Protein AF-A0A1H7J054-F1 (afdb_monomer_lite)

pLDDT: mean 93.01, std 4.42, range [63.25, 97.69]

Secondary structure (DSSP, 8-state):
-HHHHHHHHHHHHHHHHHHHHHHHHHHHHHHHHHHHHHHHHHHHHHHHHHHHTTTSGGGG-BSTTSPTT-BS----SSHHHHHHHHHHH-TTSTTPPTTGGGB--EEEEEGGGEEEEEEEE--TT-SS-EEEEEEEE---

Foldseek 3Di:
DVVVVVVVVVVVVVVVVVVVVVVVVVVVVVVVVLLQVLQVVLQVVVVVVCLVVVVCLVQLFWCQVDDFFDFDATDGPDVSNVVSLCLQPPPVRPSHAAQQRRTGWGWHQDPQRWIKTKGWHDDPVDPDIDIDIDIDGRHD

Structure (mmCIF, N/CA/C/O backbone):
data_AF-A0A1H7J054-F1
#
_entry.id   AF-A0A1H7J054-F1
#
loop_
_atom_site.group_PDB
_atom_site.id
_atom_site.type_symbol
_atom_site.label_atom_id
_atom_site.label_alt_id
_atom_site.label_comp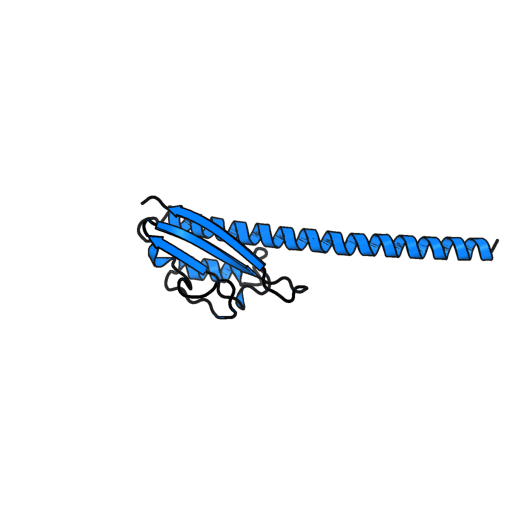_id
_atom_site.label_asym_id
_atom_site.label_entity_id
_atom_site.label_seq_id
_atom_site.pdbx_PDB_ins_code
_atom_site.Cartn_x
_atom_site.Cartn_y
_atom_site.Cartn_z
_atom_site.occupancy
_atom_site.B_iso_or_equiv
_atom_site.auth_seq_id
_atom_site.auth_comp_id
_atom_site.auth_asym_id
_atom_site.auth_atom_id
_atom_site.pdbx_PDB_model_num
ATOM 1 N N . MET A 1 1 ? -39.983 11.146 43.010 1.00 73.94 1 MET A N 1
ATOM 2 C CA . MET A 1 1 ? -39.170 12.145 42.285 1.00 73.94 1 MET A CA 1
ATOM 3 C C . MET A 1 1 ? -37.677 11.804 42.233 1.00 73.94 1 MET A C 1
ATOM 5 O O . MET A 1 1 ? -37.123 11.872 41.151 1.00 73.94 1 MET A O 1
ATOM 9 N N . LEU A 1 2 ? -37.005 11.362 43.311 1.00 87.75 2 LEU A N 1
ATOM 10 C CA . LEU A 1 2 ? -35.582 10.953 43.216 1.00 87.75 2 LEU A CA 1
ATOM 11 C C . LEU A 1 2 ? -35.346 9.677 42.385 1.00 87.75 2 LEU A C 1
ATOM 13 O O . LEU A 1 2 ? -34.439 9.645 41.562 1.00 87.75 2 LEU A O 1
ATOM 17 N N . ILE A 1 3 ? -36.177 8.642 42.557 1.00 91.44 3 ILE A N 1
ATOM 18 C CA . ILE A 1 3 ? -36.031 7.382 41.803 1.00 91.44 3 ILE A CA 1
ATOM 19 C C . ILE A 1 3 ? -36.239 7.577 40.292 1.00 91.44 3 ILE A C 1
ATOM 21 O O . ILE A 1 3 ? -35.569 6.957 39.480 1.00 91.44 3 ILE A O 1
ATOM 25 N N . GLU A 1 4 ? -37.121 8.500 39.921 1.00 94.31 4 GLU A N 1
ATOM 26 C CA . GLU A 1 4 ? -37.418 8.862 38.536 1.00 94.31 4 GLU A CA 1
ATOM 27 C C . GLU A 1 4 ? -36.229 9.567 37.875 1.00 94.31 4 GLU A C 1
ATOM 29 O O . GLU A 1 4 ? -35.828 9.197 36.774 1.00 94.31 4 GLU A O 1
ATOM 34 N N . ALA A 1 5 ? -35.588 10.498 38.593 1.00 95.00 5 ALA A N 1
ATOM 35 C CA . ALA A 1 5 ? -34.356 11.136 38.140 1.00 95.00 5 ALA A CA 1
ATOM 36 C C . ALA A 1 5 ? -33.210 10.122 37.965 1.00 95.00 5 ALA A C 1
ATOM 38 O O . ALA A 1 5 ? -32.485 10.180 36.975 1.00 95.00 5 ALA A O 1
ATOM 39 N N . LEU A 1 6 ? -33.066 9.156 38.879 1.00 91.75 6 LEU A N 1
ATOM 40 C CA . LEU A 1 6 ? -32.035 8.115 38.782 1.00 91.75 6 LEU A CA 1
ATOM 41 C C . LEU A 1 6 ? -32.254 7.191 37.575 1.00 91.75 6 LEU A C 1
ATOM 43 O O . LEU A 1 6 ? -31.299 6.877 36.865 1.00 91.75 6 LEU A O 1
ATOM 47 N N . VAL A 1 7 ? -33.504 6.799 37.307 1.00 94.88 7 VAL A N 1
ATOM 48 C CA . VAL A 1 7 ? -33.853 5.984 36.132 1.00 94.88 7 VAL A CA 1
ATOM 49 C C . VAL A 1 7 ? -33.620 6.765 34.836 1.00 94.88 7 VAL A C 1
ATOM 51 O O . VAL A 1 7 ? -33.035 6.221 33.900 1.00 94.88 7 VAL A O 1
ATOM 54 N N . ALA A 1 8 ? -33.995 8.047 34.785 1.00 95.69 8 ALA A N 1
ATOM 55 C CA . ALA A 1 8 ? -33.751 8.898 33.622 1.00 95.69 8 ALA A CA 1
ATOM 56 C C . ALA A 1 8 ? -32.250 9.049 33.315 1.00 95.69 8 ALA A C 1
ATOM 58 O O . ALA A 1 8 ? -31.842 8.898 32.162 1.00 95.69 8 ALA A O 1
ATOM 59 N N . ILE A 1 9 ? -31.418 9.279 34.340 1.00 94.62 9 ILE A N 1
ATOM 60 C CA . ILE A 1 9 ? -29.957 9.368 34.184 1.00 94.62 9 ILE A CA 1
ATOM 61 C C . ILE A 1 9 ? -29.385 8.031 33.700 1.00 94.62 9 ILE A C 1
ATOM 63 O O . ILE A 1 9 ? -28.578 8.028 32.773 1.00 94.62 9 ILE A O 1
ATOM 67 N N . ALA A 1 10 ? -29.828 6.899 34.257 1.00 94.25 10 ALA A N 1
ATOM 68 C CA . ALA A 1 10 ? -29.353 5.579 33.842 1.00 94.25 10 ALA A CA 1
ATOM 69 C C . ALA A 1 10 ? -29.654 5.290 32.361 1.00 94.25 10 ALA A C 1
ATOM 71 O O . ALA A 1 10 ? -28.763 4.883 31.614 1.00 94.25 10 ALA A O 1
ATOM 72 N N . ILE A 1 11 ? -30.887 5.551 31.911 1.00 95.50 11 ILE A N 1
ATOM 73 C CA . ILE A 1 11 ? -31.283 5.374 30.505 1.00 95.50 11 ILE A CA 1
ATOM 74 C C . ILE A 1 11 ? -30.453 6.287 29.595 1.00 95.50 11 ILE A C 1
ATOM 76 O O . ILE A 1 11 ? -29.948 5.842 28.563 1.00 95.50 11 ILE A O 1
ATOM 80 N N . PHE A 1 12 ? -30.261 7.547 29.993 1.00 95.75 12 PHE A N 1
ATOM 81 C CA . PHE A 1 12 ? -29.447 8.494 29.238 1.00 95.75 12 PHE A CA 1
ATOM 82 C C . PHE A 1 12 ? -27.984 8.039 29.123 1.00 95.75 12 PHE A C 1
ATOM 84 O O . PHE A 1 12 ? -27.405 8.098 28.038 1.00 95.75 12 PHE A O 1
ATOM 91 N N . SER A 1 13 ? -27.394 7.510 30.199 1.00 96.00 13 SER A N 1
ATOM 92 C CA . SER A 1 13 ? -26.036 6.958 30.168 1.00 96.00 13 SER A CA 1
ATOM 93 C C . SER A 1 13 ? -25.901 5.799 29.175 1.00 96.00 13 SER A C 1
ATOM 95 O O . SER A 1 13 ? -24.942 5.775 28.404 1.00 96.00 13 SER A O 1
ATOM 97 N N . PHE A 1 14 ? -26.870 4.877 29.120 1.00 94.19 14 PHE A N 1
ATOM 98 C CA . PHE A 1 14 ? -26.861 3.795 28.126 1.00 94.19 14 PHE A CA 1
ATOM 99 C C . PHE A 1 14 ? -26.995 4.314 26.689 1.00 94.19 14 PHE A C 1
ATOM 101 O O . PHE A 1 14 ? -26.294 3.830 25.799 1.00 94.19 14 PHE A O 1
ATOM 108 N N . ALA A 1 15 ? -27.838 5.324 26.461 1.00 94.69 15 ALA A N 1
ATOM 109 C CA . ALA A 1 15 ? -27.993 5.939 25.144 1.00 94.69 15 ALA A CA 1
ATOM 110 C C . ALA A 1 15 ? -26.681 6.575 24.646 1.00 94.69 15 ALA A C 1
ATOM 112 O O . ALA A 1 15 ? -26.272 6.347 23.506 1.00 94.69 15 ALA A O 1
ATOM 113 N N . VAL A 1 16 ? -25.978 7.316 25.511 1.00 95.06 16 VAL A N 1
ATOM 114 C CA . VAL A 1 16 ? -24.685 7.938 25.175 1.00 95.06 16 VAL A CA 1
ATOM 115 C C . VAL A 1 16 ? -23.623 6.882 24.862 1.00 95.06 16 VAL A C 1
ATOM 117 O O . VAL A 1 16 ? -22.913 7.015 23.864 1.00 95.06 16 VAL A O 1
ATOM 120 N N . LEU A 1 17 ? -23.541 5.808 25.654 1.00 93.12 17 LEU A N 1
ATOM 121 C CA . LEU A 1 17 ? -22.611 4.703 25.395 1.00 93.12 17 LEU A CA 1
ATOM 122 C C . LEU A 1 17 ? -22.882 4.034 24.040 1.00 93.12 17 LEU A C 1
ATOM 124 O O . LEU A 1 17 ? -21.940 3.763 23.293 1.00 93.12 17 LEU A O 1
ATOM 128 N N . GLY A 1 18 ? -24.156 3.834 23.687 1.00 92.44 18 GLY A N 1
ATOM 129 C CA . GLY A 1 18 ? -2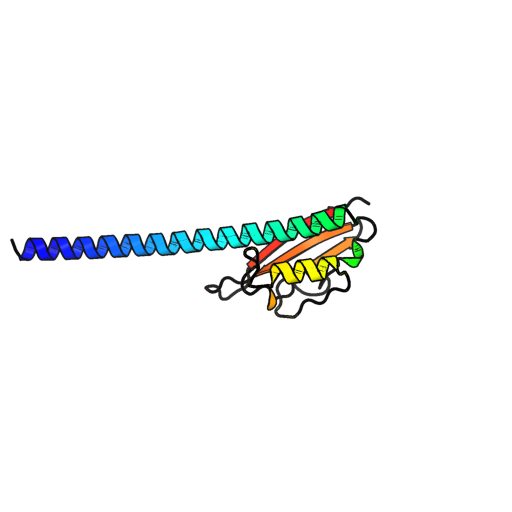4.546 3.308 22.378 1.00 92.44 18 GLY A CA 1
ATOM 130 C C . GLY A 1 18 ? -24.052 4.186 21.224 1.00 92.44 18 GLY A C 1
ATOM 131 O O . GLY A 1 18 ? -23.431 3.691 20.283 1.00 92.44 18 GLY A O 1
ATOM 132 N N . ILE A 1 19 ? -24.247 5.504 21.322 1.00 94.06 19 ILE A N 1
ATOM 133 C CA . ILE A 1 19 ? -23.817 6.462 20.291 1.00 94.06 19 ILE A CA 1
ATOM 134 C C . ILE A 1 19 ? -22.285 6.541 20.198 1.00 94.06 19 ILE A C 1
ATOM 136 O O . ILE A 1 19 ? -21.740 6.641 19.099 1.00 94.06 19 ILE A O 1
ATOM 140 N N . MET A 1 20 ? -21.561 6.465 21.319 1.00 92.88 20 MET A N 1
ATOM 141 C CA . MET A 1 20 ? -20.093 6.397 21.307 1.00 92.88 20 MET A CA 1
ATOM 142 C C . MET A 1 20 ? -19.580 5.132 20.608 1.00 92.88 20 MET A C 1
ATOM 144 O O . MET A 1 20 ? -18.616 5.208 19.845 1.00 92.88 20 MET A O 1
ATOM 148 N N . GLY A 1 21 ? -20.252 3.994 20.805 1.00 89.25 21 GLY A N 1
ATOM 149 C CA . GLY A 1 21 ? -19.951 2.753 20.093 1.00 89.25 21 GLY A CA 1
ATOM 150 C C . GLY A 1 21 ? -20.054 2.913 18.574 1.00 89.25 21 GLY A C 1
ATOM 151 O O . GLY A 1 21 ? -19.109 2.580 17.857 1.00 89.25 21 GLY A O 1
ATOM 152 N N . LEU A 1 22 ? -21.154 3.500 18.085 1.00 91.75 22 LEU A N 1
ATOM 153 C CA . LEU A 1 22 ? -21.328 3.772 16.654 1.00 91.75 22 LEU A CA 1
ATOM 154 C C . LEU A 1 22 ? -20.279 4.759 16.126 1.00 91.75 22 LEU A C 1
ATOM 156 O O . LEU A 1 22 ? -19.662 4.500 15.093 1.00 91.75 22 LEU A O 1
ATOM 160 N N . GLN A 1 23 ? -20.026 5.859 16.840 1.00 91.94 23 GLN A N 1
ATOM 161 C CA . GLN A 1 23 ? -19.020 6.847 16.434 1.00 91.94 23 GLN A CA 1
ATOM 162 C C . GLN A 1 23 ? -17.629 6.218 16.295 1.00 91.94 23 GLN A C 1
ATOM 164 O O . GLN A 1 23 ? -16.941 6.463 15.304 1.00 91.94 23 GLN A O 1
ATOM 169 N N . ALA A 1 24 ? -17.236 5.349 17.231 1.00 88.62 24 ALA A N 1
ATOM 170 C CA . ALA A 1 24 ? -15.970 4.629 17.151 1.00 88.62 24 ALA A CA 1
ATOM 171 C C . ALA A 1 24 ? -15.891 3.734 15.902 1.00 88.62 24 ALA A C 1
ATOM 173 O O . ALA A 1 24 ? -14.853 3.698 15.240 1.00 88.62 24 ALA A O 1
ATOM 174 N N . THR A 1 25 ? -16.976 3.035 15.544 1.00 89.50 25 THR A N 1
ATOM 175 C CA . THR A 1 25 ? -17.006 2.214 14.321 1.00 89.50 25 THR A CA 1
ATOM 176 C C . THR A 1 25 ? -16.937 3.054 13.050 1.00 89.50 25 THR A C 1
ATOM 178 O O . THR A 1 25 ? -16.153 2.731 12.159 1.00 89.50 25 THR A O 1
ATOM 181 N N . SER A 1 26 ? -17.662 4.175 12.991 1.00 91.88 26 SER A N 1
ATOM 182 C CA . SER A 1 26 ? -17.643 5.077 11.838 1.00 91.88 26 SER A CA 1
ATOM 183 C C . SER A 1 26 ? -16.244 5.641 11.600 1.00 91.88 26 SER A C 1
ATOM 185 O O . SER A 1 26 ? -15.750 5.612 10.475 1.00 91.88 26 SER A O 1
ATOM 187 N N . ILE A 1 27 ? -15.545 6.060 12.659 1.00 91.62 27 ILE A N 1
ATOM 188 C CA . ILE A 1 27 ? -14.163 6.550 12.548 1.00 91.62 27 ILE A CA 1
ATOM 189 C C . ILE A 1 27 ? -13.243 5.478 11.951 1.00 91.62 27 ILE A C 1
ATOM 191 O O . ILE A 1 27 ? -12.447 5.792 11.069 1.00 91.62 27 ILE A O 1
ATOM 195 N N . ARG A 1 28 ? -13.357 4.213 12.378 1.00 89.44 28 ARG A N 1
ATOM 196 C CA . ARG A 1 28 ? -12.550 3.118 11.806 1.00 89.44 28 ARG A CA 1
ATOM 197 C C . ARG A 1 28 ? -12.802 2.956 10.309 1.00 89.44 28 ARG A C 1
ATOM 199 O O . ARG A 1 28 ? -11.844 2.955 9.545 1.00 89.44 28 ARG A O 1
ATOM 206 N N . THR A 1 29 ? -14.068 2.930 9.889 1.00 90.44 29 THR A N 1
ATOM 207 C CA . THR A 1 29 ? -14.414 2.786 8.463 1.00 90.44 29 THR A CA 1
ATOM 208 C C . THR A 1 29 ? -13.868 3.924 7.601 1.00 90.44 29 THR A C 1
ATOM 210 O O . THR A 1 29 ? -13.391 3.682 6.495 1.00 90.44 29 THR A O 1
ATOM 213 N N . VAL A 1 30 ? -13.866 5.157 8.120 1.00 93.75 30 VAL A N 1
ATOM 214 C CA . VAL A 1 30 ? -13.292 6.317 7.423 1.00 93.75 30 VAL A CA 1
ATOM 215 C C . VAL A 1 30 ? -11.776 6.180 7.285 1.00 93.75 30 VAL A C 1
ATOM 217 O O . VAL A 1 30 ? -11.238 6.467 6.220 1.00 93.75 30 VAL A O 1
ATOM 220 N N . ARG A 1 31 ? -11.078 5.706 8.326 1.00 92.25 31 ARG A N 1
ATOM 221 C CA . ARG A 1 31 ? -9.623 5.489 8.265 1.00 92.25 31 ARG A CA 1
ATOM 222 C C . ARG A 1 31 ? -9.246 4.389 7.276 1.00 92.25 31 ARG A C 1
ATOM 224 O O . ARG A 1 31 ? -8.307 4.569 6.511 1.00 92.25 31 ARG A O 1
ATOM 231 N N . ASP A 1 32 ? -9.992 3.289 7.244 1.00 91.88 32 ASP A N 1
ATOM 232 C CA . ASP A 1 32 ? -9.732 2.213 6.282 1.00 91.88 32 ASP A CA 1
ATOM 233 C C . ASP A 1 32 ? -9.984 2.663 4.836 1.00 91.88 32 ASP A C 1
ATOM 235 O O . ASP A 1 32 ? -9.230 2.297 3.930 1.00 91.88 32 ASP A O 1
ATOM 239 N N . ALA A 1 33 ? -11.003 3.498 4.609 1.00 93.81 33 ALA A N 1
ATOM 240 C CA . ALA A 1 33 ? -11.232 4.126 3.311 1.00 93.81 33 ALA A CA 1
ATOM 241 C C . ALA A 1 33 ? -10.083 5.076 2.925 1.00 93.81 33 ALA A C 1
ATOM 243 O O . ALA A 1 33 ? -9.597 5.002 1.797 1.00 93.81 33 ALA A O 1
ATOM 244 N N . ASP A 1 34 ? -9.603 5.907 3.856 1.00 94.94 34 ASP A N 1
ATOM 245 C CA . ASP A 1 34 ? -8.446 6.791 3.647 1.00 94.94 34 ASP A CA 1
ATOM 246 C C . ASP A 1 34 ? -7.190 6.002 3.240 1.00 94.94 34 ASP A C 1
ATOM 248 O O . ASP A 1 34 ? -6.533 6.347 2.257 1.00 94.94 34 ASP A O 1
ATOM 252 N N . TYR A 1 35 ? -6.891 4.884 3.913 1.00 95.94 35 TYR A N 1
ATOM 253 C CA . TYR A 1 35 ? -5.758 4.030 3.540 1.00 95.94 35 TYR A CA 1
ATOM 254 C C . TYR A 1 35 ? -5.900 3.436 2.134 1.00 95.94 35 TYR A C 1
ATOM 256 O O . TYR A 1 35 ? -4.931 3.425 1.375 1.00 95.94 35 TYR A O 1
ATOM 264 N N . ARG A 1 36 ? -7.103 3.003 1.736 1.00 95.31 36 ARG A N 1
ATOM 265 C CA . ARG A 1 36 ? -7.355 2.512 0.368 1.00 95.31 36 ARG A CA 1
ATOM 266 C C . ARG A 1 36 ? -7.170 3.609 -0.679 1.00 95.31 36 ARG A C 1
ATOM 268 O O . ARG A 1 36 ? -6.582 3.352 -1.728 1.00 95.31 36 ARG A O 1
ATOM 275 N N . VAL A 1 37 ? -7.621 4.830 -0.390 1.00 96.56 37 VAL A N 1
ATOM 276 C CA . VAL A 1 37 ? -7.418 5.991 -1.271 1.00 96.56 37 VAL A CA 1
ATOM 277 C C . VAL A 1 37 ? -5.928 6.292 -1.419 1.00 96.56 37 VAL A C 1
ATOM 279 O O . VAL A 1 37 ? -5.443 6.397 -2.545 1.00 96.56 37 VAL A O 1
ATOM 282 N N . LYS A 1 38 ? -5.174 6.340 -0.317 1.00 96.31 38 LYS A N 1
ATOM 283 C CA . LYS A 1 38 ? -3.716 6.542 -0.340 1.00 96.31 38 LYS A CA 1
ATOM 284 C C . LYS A 1 38 ? -2.994 5.455 -1.133 1.00 96.31 38 LYS A C 1
ATOM 286 O O . LYS A 1 38 ? -2.184 5.776 -1.997 1.00 96.31 38 LYS A O 1
ATOM 291 N N . ALA A 1 39 ? -3.332 4.185 -0.915 1.00 97.38 39 ALA A N 1
ATOM 292 C CA . ALA A 1 39 ? -2.765 3.073 -1.676 1.00 97.38 39 ALA A CA 1
ATOM 293 C C . ALA A 1 39 ? -3.040 3.202 -3.182 1.00 97.38 39 ALA A C 1
ATOM 295 O O . ALA A 1 39 ? -2.129 3.021 -3.991 1.00 97.38 39 ALA A O 1
ATOM 296 N N . SER A 1 40 ? -4.262 3.598 -3.559 1.00 97.25 40 SER A N 1
ATOM 297 C CA . SER A 1 40 ? -4.5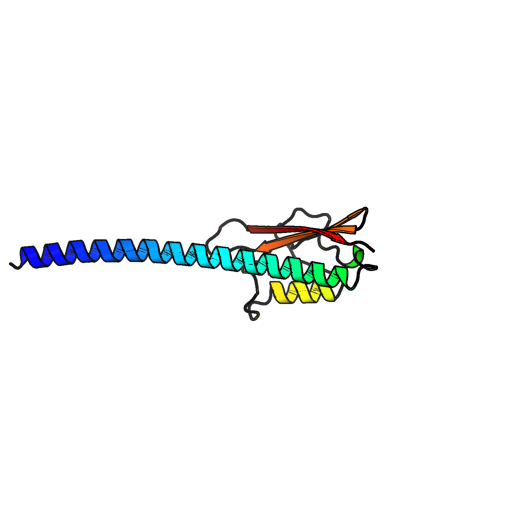92 3.861 -4.961 1.00 97.25 40 SER A CA 1
ATOM 298 C C . SER A 1 40 ? -3.786 5.021 -5.544 1.00 97.25 40 SER A C 1
ATOM 300 O O . SER A 1 40 ? -3.257 4.901 -6.647 1.00 97.25 40 SER A O 1
ATOM 302 N N . LEU A 1 41 ? -3.605 6.106 -4.785 1.00 96.88 41 LEU A N 1
ATOM 303 C CA . LEU A 1 41 ? -2.822 7.261 -5.207 1.00 96.88 41 LEU A CA 1
ATOM 304 C C . LEU A 1 41 ? -1.364 6.874 -5.474 1.00 96.88 41 LEU A C 1
ATOM 306 O O . LEU A 1 41 ? -0.838 7.208 -6.531 1.00 96.88 41 LEU A O 1
ATOM 310 N N . PHE A 1 42 ? -0.732 6.121 -4.569 1.00 97.50 42 PHE A N 1
ATOM 311 C CA . PHE A 1 42 ? 0.637 5.635 -4.762 1.00 97.50 42 PHE A CA 1
ATOM 312 C C . PHE A 1 42 ? 0.762 4.704 -5.970 1.00 97.50 42 PHE A C 1
ATOM 314 O O . PHE A 1 42 ? 1.735 4.814 -6.717 1.00 97.50 42 PHE A O 1
ATOM 321 N N . ALA A 1 43 ? -0.207 3.812 -6.191 1.00 97.69 43 ALA A N 1
ATOM 322 C CA . ALA A 1 43 ? -0.210 2.932 -7.357 1.00 97.69 43 ALA A CA 1
ATOM 323 C C . ALA A 1 43 ? -0.349 3.726 -8.669 1.00 97.69 43 ALA A C 1
ATOM 325 O O . ALA A 1 43 ? 0.399 3.499 -9.620 1.00 97.69 43 ALA A O 1
ATOM 326 N N . HIS A 1 44 ? -1.253 4.707 -8.716 1.00 97.50 44 HIS A N 1
ATOM 327 C CA . HIS A 1 44 ? -1.412 5.583 -9.876 1.00 97.50 44 HIS A CA 1
ATOM 328 C C . HIS A 1 44 ? -0.201 6.494 -10.099 1.00 97.50 44 HIS A C 1
ATOM 330 O O . HIS A 1 44 ? 0.179 6.722 -11.246 1.00 97.50 44 HIS A O 1
ATOM 336 N N . GLN A 1 45 ? 0.433 6.979 -9.031 1.00 96.81 45 GLN A N 1
ATOM 337 C CA . GLN A 1 45 ? 1.634 7.805 -9.111 1.00 96.81 45 GLN A CA 1
ATOM 338 C C . GLN A 1 45 ? 2.776 7.057 -9.803 1.00 96.81 45 GLN A C 1
ATOM 340 O O . GLN A 1 45 ? 3.353 7.588 -10.751 1.00 96.81 45 GLN A O 1
ATOM 345 N N . ILE A 1 46 ? 3.093 5.830 -9.367 1.00 97.00 46 ILE A N 1
ATOM 346 C CA . ILE A 1 46 ? 4.198 5.067 -9.963 1.00 97.00 46 ILE A CA 1
ATOM 347 C C . ILE A 1 46 ? 3.881 4.642 -11.399 1.00 97.00 46 ILE A C 1
ATOM 349 O O . ILE A 1 46 ? 4.740 4.756 -12.269 1.00 97.00 46 ILE A O 1
ATOM 353 N N . VAL A 1 47 ? 2.630 4.266 -11.686 1.00 96.81 47 VAL A N 1
ATOM 354 C CA . VAL A 1 47 ? 2.174 4.015 -13.061 1.00 96.81 47 VAL A CA 1
ATOM 355 C C . VAL A 1 47 ? 2.341 5.262 -13.930 1.00 96.81 47 VAL A C 1
ATOM 357 O O . VAL A 1 47 ? 2.833 5.166 -15.050 1.00 96.81 47 VAL A O 1
ATOM 360 N N . GLY A 1 48 ? 1.982 6.443 -13.423 1.00 96.38 48 GLY A N 1
ATOM 361 C CA . GLY A 1 48 ? 2.176 7.712 -14.125 1.00 96.38 48 GLY A CA 1
ATOM 362 C C . GLY A 1 48 ? 3.644 7.987 -14.459 1.00 96.38 48 GLY A C 1
ATOM 363 O O . GLY A 1 48 ? 3.939 8.430 -15.566 1.00 96.38 48 GLY A O 1
ATOM 364 N N . GLN A 1 49 ? 4.571 7.663 -13.552 1.00 95.94 49 GLN A N 1
ATOM 365 C CA . GLN A 1 49 ? 6.010 7.757 -13.832 1.00 95.94 49 GLN A CA 1
ATOM 366 C C . GLN A 1 49 ? 6.442 6.786 -14.938 1.00 95.94 49 GLN A C 1
ATOM 368 O O . GLN A 1 49 ? 7.164 7.179 -15.850 1.00 95.94 49 GLN A O 1
ATOM 373 N N . MET A 1 50 ? 5.937 5.551 -14.922 1.00 95.69 50 MET A N 1
ATOM 374 C CA . MET A 1 50 ? 6.239 4.573 -15.969 1.00 95.69 50 MET A CA 1
ATOM 375 C C . MET A 1 50 ? 5.706 4.992 -17.350 1.00 95.69 50 MET A C 1
ATOM 377 O O . MET A 1 50 ? 6.335 4.684 -18.356 1.00 95.69 50 MET A O 1
ATOM 381 N N . TRP A 1 51 ? 4.578 5.710 -17.431 1.00 94.88 51 TRP A N 1
ATOM 382 C CA . TRP A 1 51 ? 4.079 6.262 -18.703 1.00 94.88 51 TRP A CA 1
ATOM 383 C C . TRP A 1 51 ? 5.014 7.319 -19.298 1.00 94.88 51 TRP A C 1
ATOM 385 O O . TRP A 1 51 ? 5.176 7.390 -20.519 1.00 94.88 51 TRP A O 1
ATOM 395 N N . VAL A 1 52 ? 5.630 8.140 -18.445 1.00 95.12 52 VAL A N 1
ATOM 396 C CA . VAL A 1 52 ? 6.643 9.117 -18.866 1.00 95.12 52 VAL A CA 1
ATOM 397 C C . VAL A 1 52 ? 7.918 8.396 -19.311 1.00 95.12 52 VAL A C 1
ATOM 399 O O . VAL A 1 52 ? 8.508 8.756 -20.328 1.00 95.12 52 VAL A O 1
ATOM 402 N N . ASP A 1 53 ? 8.291 7.329 -18.606 1.00 94.19 53 ASP A N 1
ATOM 403 C CA . ASP A 1 53 ? 9.502 6.535 -18.824 1.00 94.19 53 ASP A CA 1
ATOM 404 C C . ASP A 1 53 ? 9.230 5.195 -19.543 1.00 94.19 53 ASP A C 1
ATOM 406 O O . ASP A 1 53 ? 9.752 4.133 -19.191 1.00 94.19 53 ASP A O 1
ATOM 410 N N . ARG A 1 54 ? 8.369 5.233 -20.571 1.00 92.31 54 ARG A N 1
ATOM 411 C CA . ARG A 1 54 ? 7.776 4.029 -21.190 1.00 92.31 54 ARG A CA 1
ATOM 412 C C . ARG A 1 54 ? 8.779 3.037 -21.793 1.00 92.31 54 ARG A C 1
ATOM 414 O O . ARG A 1 54 ? 8.463 1.861 -21.947 1.00 92.31 54 ARG A O 1
ATOM 421 N N . PHE A 1 55 ? 9.984 3.492 -22.135 1.00 91.69 55 PHE A N 1
ATOM 422 C CA . PHE A 1 55 ? 11.038 2.639 -22.694 1.00 91.69 55 PHE A CA 1
ATOM 423 C C . PHE A 1 55 ? 11.813 1.864 -21.621 1.00 91.69 55 PHE A C 1
ATOM 425 O O . PHE A 1 55 ? 12.433 0.852 -21.937 1.00 91.69 55 PHE A O 1
ATOM 432 N N . ASN A 1 56 ? 11.745 2.292 -20.356 1.00 92.94 56 ASN A N 1
ATOM 433 C CA . ASN A 1 56 ? 12.460 1.676 -19.238 1.00 92.94 56 ASN A CA 1
ATOM 434 C C . ASN A 1 56 ? 11.521 0.975 -18.242 1.00 92.94 56 ASN A C 1
ATOM 436 O O . ASN A 1 56 ? 11.951 0.631 -17.141 1.00 92.94 56 ASN A O 1
ATOM 440 N N . VAL A 1 57 ? 10.264 0.700 -18.618 1.00 93.50 57 VAL A N 1
ATOM 441 C CA . VAL A 1 57 ? 9.263 0.002 -17.780 1.00 93.50 57 VAL A CA 1
ATOM 442 C C . VAL A 1 57 ? 9.806 -1.268 -17.102 1.00 93.50 57 VAL A C 1
ATOM 444 O O . VAL A 1 57 ? 9.551 -1.432 -15.908 1.00 93.50 57 VAL A O 1
ATOM 447 N N . PRO A 1 58 ? 10.616 -2.133 -17.754 1.00 93.06 58 PRO A N 1
ATOM 448 C CA . PRO A 1 58 ? 11.177 -3.314 -17.090 1.00 93.06 58 PRO A CA 1
ATOM 449 C C . PRO A 1 58 ? 12.034 -3.000 -15.853 1.00 93.06 58 PRO A C 1
ATOM 451 O O . PRO A 1 58 ? 12.116 -3.819 -14.942 1.00 93.06 58 PRO A O 1
ATOM 454 N N . THR A 1 59 ? 12.642 -1.810 -15.779 1.00 94.38 59 THR A N 1
ATOM 455 C CA . THR A 1 59 ? 13.467 -1.389 -14.630 1.00 94.38 59 THR A CA 1
ATOM 456 C C . THR A 1 59 ? 12.644 -1.083 -13.376 1.00 94.38 59 THR A C 1
ATOM 458 O O . THR A 1 59 ? 13.204 -1.006 -12.284 1.00 94.38 59 THR A O 1
ATOM 461 N N . TYR A 1 60 ? 11.323 -0.924 -13.513 1.00 95.38 60 TYR A N 1
ATOM 462 C CA . TYR A 1 60 ? 10.415 -0.670 -12.395 1.00 95.38 60 TYR A CA 1
ATOM 463 C C . TYR A 1 60 ? 9.982 -1.951 -11.675 1.00 95.38 60 TYR A C 1
ATOM 465 O O . TYR A 1 60 ? 9.316 -1.861 -10.645 1.00 95.38 60 TYR A O 1
ATOM 473 N N . ALA A 1 61 ? 10.330 -3.133 -12.198 1.00 94.94 61 ALA A N 1
ATOM 474 C CA . ALA A 1 61 ? 9.975 -4.398 -11.574 1.00 94.94 61 ALA A CA 1
ATOM 475 C C . ALA A 1 61 ? 10.489 -4.461 -10.125 1.00 94.94 61 ALA A C 1
ATOM 477 O O . ALA A 1 61 ? 11.658 -4.198 -9.841 1.00 94.94 61 ALA A O 1
ATOM 478 N N . LEU A 1 62 ? 9.600 -4.833 -9.209 1.00 95.44 62 LEU A N 1
ATOM 479 C CA . LEU A 1 62 ? 9.866 -4.903 -7.777 1.00 95.44 62 LEU A CA 1
ATOM 480 C C . LEU A 1 62 ? 9.235 -6.176 -7.230 1.00 95.44 62 LEU A C 1
ATOM 482 O O . LEU A 1 62 ? 8.033 -6.380 -7.389 1.00 95.44 62 LEU A O 1
ATOM 486 N N . ASN A 1 63 ? 10.037 -7.032 -6.592 1.00 94.25 63 ASN A N 1
ATOM 487 C CA . ASN A 1 63 ? 9.579 -8.288 -5.983 1.00 94.25 63 ASN A CA 1
ATOM 488 C C . ASN A 1 63 ? 8.694 -9.149 -6.917 1.00 94.25 63 ASN A C 1
ATOM 490 O O . ASN A 1 63 ? 7.802 -9.864 -6.465 1.00 94.25 63 ASN A O 1
ATOM 494 N N . ALA A 1 64 ? 8.926 -9.089 -8.233 1.00 85.44 64 ALA A N 1
ATOM 495 C CA . ALA A 1 64 ? 8.071 -9.709 -9.249 1.00 85.44 64 ALA A CA 1
ATOM 496 C C . ALA A 1 64 ? 7.949 -11.243 -9.117 1.00 85.44 64 ALA A C 1
ATOM 498 O O . ALA A 1 64 ? 6.954 -11.809 -9.554 1.00 85.44 64 ALA A O 1
ATOM 499 N N . GLY A 1 65 ? 8.932 -11.909 -8.498 1.00 81.00 65 GLY A N 1
ATOM 500 C CA . GLY A 1 65 ? 8.922 -13.357 -8.247 1.00 81.00 65 GLY A CA 1
ATOM 501 C C . GLY A 1 65 ? 8.332 -13.786 -6.898 1.00 81.00 65 GLY A C 1
ATOM 502 O O . GLY A 1 65 ? 8.230 -14.984 -6.645 1.00 81.00 65 GLY A O 1
ATOM 503 N N . ASN A 1 66 ? 7.959 -12.841 -6.032 1.00 84.69 66 ASN A N 1
ATOM 504 C CA . ASN A 1 66 ? 7.461 -13.141 -4.691 1.00 84.69 66 ASN A CA 1
ATOM 505 C C . ASN A 1 66 ? 5.928 -13.127 -4.668 1.00 84.69 66 ASN A C 1
ATOM 507 O O . ASN A 1 66 ? 5.278 -12.518 -5.520 1.00 84.69 66 ASN A O 1
ATOM 511 N N . ALA A 1 67 ? 5.334 -13.778 -3.668 1.00 86.12 67 ALA A N 1
ATOM 512 C CA . ALA A 1 67 ? 3.917 -13.581 -3.388 1.00 86.12 67 ALA A CA 1
ATOM 513 C C . ALA A 1 67 ? 3.678 -12.142 -2.895 1.00 86.12 67 ALA A C 1
ATOM 515 O O . ALA A 1 67 ? 4.503 -11.578 -2.179 1.00 86.12 67 ALA A O 1
ATOM 516 N N . ALA A 1 68 ? 2.552 -11.542 -3.280 1.00 86.56 68 ALA A N 1
ATOM 517 C CA . ALA A 1 68 ? 2.209 -10.192 -2.848 1.00 86.56 68 ALA A CA 1
ATOM 518 C C . ALA A 1 68 ? 2.018 -10.122 -1.323 1.00 86.56 68 ALA A C 1
ATOM 520 O O . ALA A 1 68 ? 1.460 -11.038 -0.716 1.00 86.56 68 ALA A O 1
ATOM 521 N N . CYS A 1 69 ? 2.421 -9.002 -0.720 1.00 91.19 69 CYS A N 1
ATOM 522 C CA . CYS A 1 69 ? 2.210 -8.697 0.698 1.00 91.19 69 CYS A CA 1
ATOM 523 C C . CYS A 1 69 ? 2.797 -9.723 1.680 1.00 91.19 69 CYS A C 1
ATOM 525 O O . CYS A 1 69 ? 2.319 -9.861 2.808 1.00 91.19 69 CYS A O 1
ATOM 527 N N . THR A 1 70 ? 3.851 -10.430 1.277 1.00 92.94 70 THR A N 1
ATOM 528 C CA . THR A 1 70 ? 4.689 -11.211 2.188 1.00 92.94 70 THR A CA 1
ATOM 529 C C . THR A 1 70 ? 5.505 -10.286 3.079 1.00 92.94 70 THR A C 1
ATOM 531 O O . THR A 1 70 ? 5.881 -9.187 2.673 1.00 92.94 70 THR A O 1
ATOM 534 N N . ALA A 1 71 ? 5.793 -10.719 4.305 1.00 92.00 71 ALA A N 1
ATOM 535 C CA . ALA A 1 71 ? 6.709 -9.982 5.167 1.00 92.00 71 ALA A CA 1
ATOM 536 C C . ALA A 1 71 ? 8.111 -9.969 4.540 1.00 92.00 71 ALA A C 1
ATOM 538 O O . ALA A 1 71 ? 8.605 -11.012 4.105 1.00 92.00 71 ALA A O 1
ATOM 539 N N . GLY A 1 72 ? 8.751 -8.804 4.486 1.00 89.12 72 GLY A N 1
ATOM 540 C CA . GLY A 1 72 ? 10.089 -8.683 3.921 1.00 89.12 72 GLY A CA 1
ATOM 541 C C . GLY A 1 72 ? 10.439 -7.278 3.454 1.00 89.12 72 GLY A C 1
ATOM 542 O O . GLY A 1 72 ? 9.597 -6.389 3.378 1.00 89.12 72 GLY A O 1
ATOM 543 N N . ALA A 1 73 ? 11.715 -7.101 3.121 1.00 88.38 73 ALA A N 1
ATOM 544 C CA . ALA A 1 73 ? 12.241 -5.831 2.652 1.00 88.38 73 ALA A CA 1
ATOM 545 C C . ALA A 1 73 ? 11.951 -5.600 1.162 1.00 88.38 73 ALA A C 1
ATOM 547 O O . ALA A 1 73 ? 11.802 -6.540 0.373 1.00 88.38 73 ALA A O 1
ATOM 548 N N . ASN A 1 74 ? 11.939 -4.323 0.785 1.00 92.12 74 ASN A N 1
ATOM 549 C CA . ASN A 1 74 ? 11.853 -3.865 -0.593 1.00 92.12 74 ASN A CA 1
ATOM 550 C C . ASN A 1 74 ? 13.219 -3.327 -1.025 1.00 92.12 74 ASN A C 1
ATOM 552 O O . ASN A 1 74 ? 13.751 -2.419 -0.391 1.00 92.12 74 ASN A O 1
ATOM 556 N N . ALA A 1 75 ? 13.774 -3.870 -2.106 1.00 90.12 75 ALA A N 1
ATOM 557 C CA . ALA A 1 75 ? 14.999 -3.375 -2.719 1.00 90.12 75 ALA A CA 1
ATOM 558 C C . ALA A 1 75 ? 14.747 -3.153 -4.211 1.00 90.12 75 ALA A C 1
ATOM 560 O O . ALA A 1 75 ? 14.375 -4.082 -4.926 1.00 90.12 75 ALA A O 1
ATOM 561 N N . ALA A 1 76 ? 14.940 -1.918 -4.671 1.00 92.12 76 ALA A N 1
ATOM 562 C CA . ALA A 1 76 ? 14.783 -1.540 -6.068 1.00 92.12 76 ALA A CA 1
ATOM 563 C C . ALA A 1 76 ? 16.082 -0.922 -6.589 1.00 92.12 76 ALA A C 1
ATOM 565 O O . ALA A 1 76 ? 16.723 -0.143 -5.887 1.00 92.12 76 ALA A O 1
ATOM 566 N N . ALA A 1 77 ? 16.451 -1.250 -7.827 1.00 89.81 77 ALA A N 1
ATOM 567 C CA . ALA A 1 77 ? 17.583 -0.616 -8.504 1.00 89.81 77 ALA A CA 1
ATOM 568 C C . ALA A 1 77 ? 17.205 0.749 -9.105 1.00 89.81 77 ALA A C 1
ATOM 570 O O . ALA A 1 77 ? 18.050 1.633 -9.221 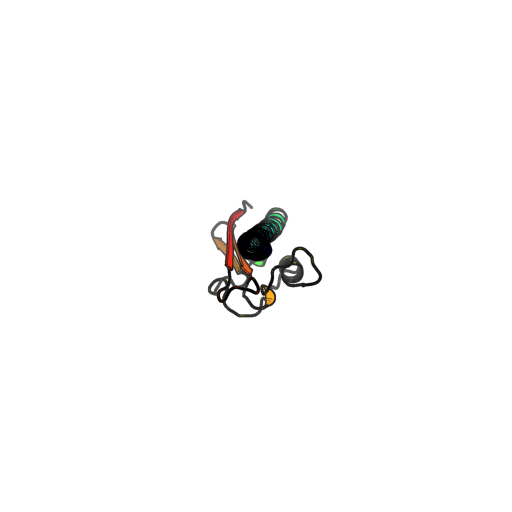1.00 89.81 77 ALA A O 1
ATOM 571 N N . ASN A 1 78 ? 15.936 0.928 -9.488 1.00 94.88 78 ASN A N 1
ATOM 572 C CA . ASN A 1 78 ? 15.452 2.167 -10.081 1.00 94.88 78 ASN A CA 1
ATOM 573 C C . ASN A 1 78 ? 15.226 3.241 -8.988 1.00 94.88 78 ASN A C 1
ATOM 575 O O . ASN A 1 78 ? 14.439 3.002 -8.064 1.00 94.88 78 ASN A O 1
ATOM 579 N N . PRO A 1 79 ? 15.859 4.429 -9.091 1.00 95.31 79 PRO A N 1
ATOM 580 C CA . PRO A 1 79 ? 15.741 5.496 -8.094 1.00 95.31 79 PRO A CA 1
ATOM 581 C C . PRO A 1 79 ? 14.317 6.060 -7.952 1.00 95.31 79 PRO A C 1
ATOM 583 O O . PRO A 1 79 ? 13.941 6.553 -6.891 1.00 95.31 79 PRO A O 1
ATOM 586 N N . VAL A 1 80 ? 13.493 5.969 -9.000 1.00 96.19 80 VAL A N 1
ATOM 587 C CA . VAL A 1 80 ? 12.079 6.366 -8.948 1.00 96.19 80 VAL A CA 1
ATOM 588 C C . VAL A 1 80 ? 11.302 5.421 -8.033 1.00 96.19 80 VAL A C 1
ATOM 590 O O . VAL A 1 80 ? 10.503 5.867 -7.212 1.00 96.19 80 VAL A O 1
ATOM 593 N N . VAL A 1 81 ? 11.573 4.114 -8.117 1.00 96.56 81 VAL A N 1
ATOM 594 C CA . VAL A 1 81 ? 10.930 3.110 -7.257 1.00 96.56 81 VAL A CA 1
ATOM 595 C C . VAL A 1 81 ? 11.415 3.238 -5.814 1.00 96.56 81 VAL A C 1
ATOM 597 O O . VAL A 1 81 ? 10.601 3.131 -4.901 1.00 96.56 81 VAL A O 1
ATOM 600 N N . THR A 1 82 ? 12.701 3.518 -5.572 1.00 96.00 82 THR A N 1
ATOM 601 C CA . THR A 1 82 ? 13.198 3.731 -4.199 1.00 96.00 82 THR A CA 1
ATOM 602 C C . THR A 1 82 ? 12.598 4.981 -3.555 1.00 96.00 82 THR A C 1
ATOM 604 O O . THR A 1 82 ? 12.207 4.926 -2.391 1.00 96.00 82 THR A O 1
ATOM 607 N N . SER A 1 83 ? 12.446 6.078 -4.305 1.00 96.19 83 SER A N 1
ATOM 608 C CA . SER A 1 83 ? 11.765 7.288 -3.823 1.00 96.19 83 SER A CA 1
ATOM 609 C C . SER A 1 83 ? 10.266 7.070 -3.597 1.00 96.19 83 SER A C 1
ATOM 611 O O . SER A 1 83 ? 9.690 7.614 -2.654 1.00 96.19 83 SER A O 1
ATOM 613 N N . TRP A 1 84 ? 9.616 6.275 -4.446 1.00 96.44 84 TRP A N 1
ATOM 614 C CA . TRP A 1 84 ? 8.220 5.890 -4.256 1.00 96.44 84 TRP A CA 1
ATOM 615 C C . TRP A 1 84 ? 8.038 5.042 -2.989 1.00 96.44 84 TRP A C 1
ATOM 617 O O . TRP A 1 84 ? 7.158 5.333 -2.179 1.00 96.44 84 TRP A O 1
ATOM 627 N N . LEU A 1 85 ? 8.919 4.058 -2.772 1.00 96.06 85 LEU A N 1
ATOM 628 C CA . LEU A 1 85 ? 8.953 3.248 -1.554 1.00 96.06 85 LEU A CA 1
ATOM 629 C C . LEU A 1 85 ? 9.163 4.115 -0.313 1.00 96.06 85 LEU A C 1
ATOM 631 O O . LEU A 1 85 ? 8.413 3.968 0.647 1.00 96.06 85 LEU A O 1
ATOM 635 N N . SER A 1 86 ? 10.121 5.050 -0.339 1.00 95.44 86 SER A N 1
ATOM 636 C CA . SER A 1 86 ? 10.371 5.927 0.807 1.00 95.44 86 SER A CA 1
ATOM 637 C C . SER A 1 86 ? 9.144 6.772 1.141 1.00 95.44 86 SER A C 1
ATOM 639 O O . SER A 1 86 ? 8.766 6.849 2.303 1.00 95.44 86 SER A O 1
ATOM 641 N N . GLY A 1 87 ? 8.462 7.336 0.138 1.00 95.50 87 GLY A N 1
ATOM 642 C CA . GLY A 1 87 ? 7.222 8.084 0.353 1.00 95.50 87 GLY A CA 1
ATOM 643 C C . GLY A 1 87 ? 6.104 7.236 0.968 1.00 95.50 87 GLY A C 1
ATOM 644 O O . GLY A 1 87 ? 5.344 7.734 1.796 1.00 95.50 87 GLY A O 1
ATOM 645 N N . LEU A 1 88 ? 6.017 5.963 0.593 1.00 95.31 88 LEU A N 1
ATOM 646 C CA . LEU A 1 88 ? 5.013 5.025 1.088 1.00 95.31 88 LEU A CA 1
ATOM 647 C C . LEU A 1 88 ? 5.295 4.552 2.527 1.00 95.31 88 LEU A C 1
ATOM 649 O O . LEU A 1 88 ? 4.345 4.321 3.278 1.00 95.31 88 LEU A O 1
ATOM 653 N N . THR A 1 89 ? 6.567 4.440 2.926 1.00 94.31 89 THR A N 1
ATOM 654 C CA . THR A 1 89 ? 6.984 3.917 4.243 1.00 94.31 89 THR A CA 1
ATOM 655 C C . THR A 1 89 ? 7.352 4.975 5.283 1.00 94.31 89 THR A C 1
ATOM 657 O O . THR A 1 89 ? 7.377 4.670 6.474 1.00 94.31 89 THR A O 1
ATOM 660 N N . ASP A 1 90 ? 7.686 6.197 4.869 1.00 94.25 90 ASP A N 1
ATOM 661 C CA . ASP A 1 90 ? 8.113 7.263 5.776 1.00 94.25 90 ASP A CA 1
ATOM 662 C C . ASP A 1 90 ? 6.932 7.784 6.603 1.00 94.25 90 ASP A C 1
ATOM 664 O O . ASP A 1 90 ? 6.062 8.487 6.094 1.00 94.25 90 ASP A O 1
ATOM 668 N N . ALA A 1 91 ? 6.922 7.477 7.901 1.00 88.12 91 ALA A N 1
ATOM 669 C CA . ALA A 1 91 ? 5.865 7.885 8.825 1.00 88.12 91 ALA A CA 1
ATOM 670 C C . ALA A 1 91 ? 5.711 9.413 8.973 1.00 88.12 91 ALA A C 1
ATOM 672 O O . ALA A 1 91 ? 4.691 9.871 9.490 1.00 88.12 91 ALA A O 1
ATOM 673 N N . THR A 1 92 ? 6.692 10.210 8.533 1.00 92.12 92 THR A N 1
ATOM 674 C CA . THR A 1 92 ? 6.573 11.675 8.482 1.00 92.12 92 THR A CA 1
ATOM 675 C C . THR A 1 92 ? 5.752 12.152 7.283 1.00 92.12 92 THR A C 1
ATOM 677 O O . THR A 1 92 ? 5.207 13.256 7.317 1.00 92.12 92 THR A O 1
ATOM 680 N N . ASN A 1 93 ? 5.595 11.320 6.247 1.00 92.75 93 ASN A N 1
ATOM 681 C CA . ASN A 1 93 ? 4.728 11.605 5.115 1.00 92.75 93 ASN A CA 1
ATOM 682 C C . ASN A 1 93 ? 3.254 11.382 5.513 1.00 92.75 93 ASN A C 1
ATOM 684 O O . ASN A 1 93 ? 2.878 10.249 5.832 1.00 92.75 93 ASN A O 1
ATOM 688 N N . PRO A 1 94 ? 2.374 12.399 5.417 1.00 88.62 94 PRO A N 1
ATOM 689 C CA . PRO A 1 94 ? 0.940 12.248 5.687 1.00 88.62 94 PRO A CA 1
ATOM 690 C C . PRO A 1 94 ? 0.237 11.211 4.795 1.00 88.62 94 PRO A C 1
ATOM 692 O O . PRO A 1 94 ? -0.819 10.683 5.158 1.00 88.62 94 PRO A O 1
ATOM 695 N N . GLY A 1 95 ? 0.803 10.943 3.615 1.00 90.50 95 GLY A N 1
ATOM 696 C CA . GLY A 1 95 ? 0.328 9.930 2.678 1.00 90.50 95 GLY A CA 1
ATOM 697 C C . GLY A 1 95 ? 0.764 8.506 3.020 1.00 90.50 95 GLY A C 1
ATOM 698 O O . GLY A 1 95 ? 0.172 7.577 2.480 1.00 90.50 95 GLY A O 1
ATOM 699 N N . SER A 1 96 ? 1.754 8.318 3.900 1.00 94.38 96 SER A N 1
ATOM 700 C CA . SER A 1 96 ? 2.314 6.995 4.198 1.00 94.38 96 SER A CA 1
ATOM 701 C C . SER A 1 96 ? 1.266 5.997 4.681 1.00 94.38 96 SER A C 1
ATOM 703 O O . SER A 1 96 ? 0.229 6.340 5.264 1.00 94.38 96 SER A O 1
ATOM 705 N N . LEU A 1 97 ? 1.553 4.728 4.410 1.00 95.25 97 LEU A N 1
ATOM 706 C CA . LEU A 1 97 ? 0.679 3.622 4.752 1.00 95.25 97 LEU A CA 1
ATOM 707 C C . LEU A 1 97 ? 1.209 2.891 5.992 1.00 95.25 97 LEU A C 1
ATOM 709 O O . LEU A 1 97 ? 2.388 2.528 6.045 1.00 95.25 97 LEU A O 1
ATOM 713 N N . PRO A 1 98 ? 0.356 2.630 6.999 1.00 94.44 98 PRO A N 1
ATOM 714 C CA . PRO A 1 98 ? 0.791 1.964 8.219 1.00 94.44 98 PRO A CA 1
ATOM 715 C C . PRO A 1 98 ? 1.261 0.534 7.924 1.00 94.44 98 PRO A C 1
ATOM 717 O O . PRO A 1 98 ? 0.638 -0.196 7.152 1.00 94.44 98 PRO A O 1
ATOM 720 N N . GLY A 1 99 ? 2.380 0.134 8.532 1.00 92.12 99 GLY A N 1
ATOM 721 C CA . GLY A 1 99 ? 2.957 -1.207 8.386 1.00 92.12 99 GLY A CA 1
ATOM 722 C C . GLY A 1 99 ? 3.516 -1.523 6.996 1.00 92.12 99 GLY A C 1
ATOM 723 O O . GLY A 1 99 ? 3.998 -2.626 6.780 1.00 92.12 99 GLY A O 1
ATOM 724 N N . ALA A 1 100 ? 3.482 -0.590 6.042 1.00 93.81 100 ALA A N 1
ATOM 725 C CA . ALA A 1 100 ? 3.876 -0.870 4.665 1.00 93.81 100 ALA A CA 1
ATOM 726 C C . ALA A 1 100 ? 5.383 -1.157 4.495 1.00 93.81 100 ALA A C 1
ATOM 728 O O . ALA A 1 100 ? 5.780 -1.801 3.526 1.00 93.81 100 ALA A O 1
ATOM 729 N N . ALA A 1 101 ? 6.210 -0.736 5.459 1.00 92.25 101 ALA A N 1
ATOM 730 C CA . ALA A 1 101 ? 7.641 -1.042 5.515 1.00 92.25 101 ALA A CA 1
ATOM 731 C C . ALA A 1 101 ? 7.940 -2.517 5.835 1.00 92.25 101 ALA A C 1
ATOM 733 O O . ALA A 1 101 ? 9.003 -3.014 5.468 1.00 92.25 101 ALA A O 1
ATOM 734 N N . ASP A 1 102 ? 7.006 -3.211 6.490 1.00 92.44 102 ASP A N 1
ATOM 735 C CA . ASP A 1 102 ? 7.184 -4.599 6.929 1.00 92.44 102 ASP A CA 1
ATOM 736 C C . ASP A 1 102 ? 6.834 -5.612 5.828 1.00 92.44 102 ASP A C 1
ATOM 738 O O . ASP A 1 102 ? 7.123 -6.804 5.960 1.00 92.44 102 ASP A O 1
ATOM 742 N N . TYR A 1 103 ? 6.190 -5.149 4.751 1.00 93.62 103 TYR A N 1
ATOM 743 C CA . TYR A 1 103 ? 5.671 -5.986 3.676 1.00 93.62 103 TYR A CA 1
ATOM 744 C C . TYR A 1 103 ? 6.306 -5.651 2.330 1.00 93.62 103 TYR A C 1
ATOM 746 O O . TYR A 1 103 ? 6.585 -4.497 1.989 1.00 93.62 103 TYR A O 1
ATOM 754 N N . GLN A 1 104 ? 6.464 -6.688 1.519 1.00 94.25 104 GLN A N 1
ATOM 755 C CA . GLN A 1 104 ? 6.925 -6.568 0.150 1.00 94.25 104 GLN A CA 1
ATOM 756 C C . GLN A 1 104 ? 5.828 -5.949 -0.716 1.00 94.25 104 GLN A C 1
ATOM 758 O O . GLN A 1 104 ? 4.760 -6.528 -0.921 1.00 94.25 104 GLN A O 1
ATOM 763 N N . GLN A 1 105 ? 6.126 -4.760 -1.232 1.00 95.56 105 GLN A N 1
ATOM 764 C CA . GLN A 1 105 ? 5.390 -4.115 -2.309 1.00 95.56 105 GLN A CA 1
ATOM 765 C C . GLN A 1 105 ? 5.760 -4.814 -3.615 1.00 95.56 105 GLN A C 1
ATOM 767 O O . GLN A 1 105 ? 6.885 -5.295 -3.759 1.00 95.56 105 GLN A O 1
ATOM 772 N N . GLN A 1 106 ? 4.845 -4.877 -4.576 1.00 95.75 106 GLN A N 1
ATOM 773 C CA . GLN A 1 106 ? 5.091 -5.622 -5.806 1.00 95.75 106 GLN A CA 1
ATOM 774 C C . GLN A 1 106 ? 4.801 -4.778 -7.037 1.00 95.75 106 GLN A C 1
ATOM 776 O O . GLN A 1 106 ? 3.761 -4.138 -7.143 1.00 95.75 106 GLN A O 1
ATOM 781 N N . ILE A 1 107 ? 5.717 -4.826 -7.995 1.00 95.88 107 ILE A N 1
ATOM 782 C CA . ILE A 1 107 ? 5.519 -4.322 -9.347 1.00 95.88 107 ILE A CA 1
ATOM 783 C C . ILE A 1 107 ? 5.908 -5.464 -10.275 1.00 95.88 107 ILE A C 1
ATOM 785 O O . ILE A 1 107 ? 7.089 -5.765 -10.455 1.00 95.88 107 ILE A O 1
ATOM 789 N N . LEU A 1 108 ? 4.900 -6.128 -10.829 1.00 95.19 108 LEU A N 1
ATOM 790 C CA . LEU A 1 108 ? 5.077 -7.173 -11.824 1.00 95.19 108 LEU A CA 1
ATOM 791 C C . LEU A 1 108 ? 4.970 -6.543 -13.211 1.00 95.19 108 LEU A C 1
ATOM 793 O O . LEU A 1 108 ? 3.955 -5.929 -13.528 1.00 95.19 108 LEU A O 1
ATOM 797 N N . VAL A 1 109 ? 6.005 -6.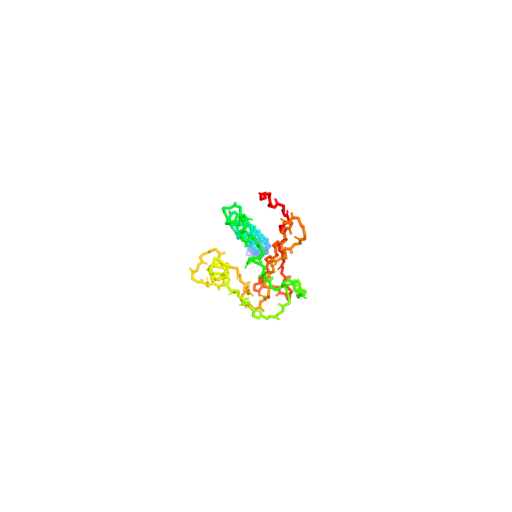716 -14.030 1.00 93.81 109 VAL A N 1
ATOM 798 C CA . VAL A 1 109 ? 6.007 -6.317 -15.441 1.00 93.81 109 VAL A CA 1
ATOM 799 C C . VAL A 1 109 ? 5.941 -7.590 -16.280 1.00 93.81 109 VAL A C 1
ATOM 801 O O . VAL A 1 109 ? 6.896 -8.360 -16.339 1.00 93.81 109 VAL A O 1
ATOM 804 N N . GLU A 1 110 ? 4.784 -7.834 -16.881 1.00 92.81 110 GLU A N 1
ATOM 805 C CA . GLU A 1 110 ? 4.509 -8.956 -17.777 1.00 92.81 110 GLU A CA 1
ATOM 806 C C . GLU A 1 110 ? 4.906 -8.606 -19.230 1.00 92.81 110 GLU A C 1
ATOM 808 O O . GLU A 1 110 ? 5.153 -7.435 -19.553 1.00 92.81 110 GLU A O 1
ATOM 813 N N . PRO A 1 111 ? 4.942 -9.594 -20.150 1.00 88.81 111 PRO A N 1
ATOM 814 C CA . PRO A 1 111 ? 5.091 -9.325 -21.579 1.00 88.81 111 PRO A CA 1
ATOM 815 C C . PRO A 1 111 ? 4.076 -8.290 -22.093 1.00 88.81 111 PRO A C 1
ATOM 817 O O . PRO A 1 111 ? 2.984 -8.141 -21.547 1.00 88.81 111 PRO A O 1
ATOM 820 N N . ASN A 1 112 ? 4.430 -7.588 -23.173 1.00 89.44 112 ASN A N 1
ATOM 821 C CA . ASN A 1 112 ? 3.650 -6.477 -23.742 1.00 89.44 112 ASN A CA 1
ATOM 822 C C . ASN A 1 112 ? 3.484 -5.264 -22.805 1.00 89.44 112 ASN A C 1
ATOM 824 O O . ASN A 1 112 ? 2.520 -4.512 -22.947 1.00 89.44 112 ASN A O 1
ATOM 828 N N . ASN A 1 113 ? 4.417 -5.071 -21.862 1.00 90.25 113 ASN A N 1
ATOM 829 C CA . ASN A 1 113 ? 4.413 -3.967 -20.894 1.00 90.25 113 ASN A CA 1
ATOM 830 C C . ASN A 1 113 ? 3.110 -3.884 -20.083 1.00 90.25 113 ASN A C 1
ATOM 832 O O . ASN A 1 113 ? 2.618 -2.798 -19.761 1.00 90.25 113 ASN A O 1
ATOM 836 N N . VAL A 1 114 ? 2.535 -5.042 -19.759 1.00 94.38 114 VAL A N 1
ATOM 837 C CA . VAL A 1 114 ? 1.413 -5.125 -18.829 1.00 94.38 114 VAL A CA 1
ATOM 838 C C . VAL A 1 114 ? 1.978 -5.082 -17.414 1.00 94.38 114 VAL A C 1
ATOM 840 O O . VAL A 1 114 ? 2.709 -5.973 -16.995 1.00 94.38 114 VAL A O 1
ATOM 843 N N . VAL A 1 115 ? 1.668 -4.020 -16.679 1.00 95.94 115 VAL A N 1
ATOM 844 C CA . VAL A 1 115 ? 2.177 -3.777 -15.332 1.00 95.94 115 VAL A CA 1
ATOM 845 C C . VAL A 1 115 ? 1.072 -3.997 -14.314 1.00 95.94 115 VAL A C 1
ATOM 847 O O . VAL A 1 115 ? -0.008 -3.415 -14.419 1.00 95.94 115 VAL A O 1
ATOM 850 N N . THR A 1 116 ? 1.364 -4.803 -13.297 1.00 96.81 116 THR A N 1
ATOM 851 C CA . THR A 1 116 ? 0.524 -4.965 -12.110 1.00 96.81 116 THR A CA 1
ATOM 852 C C . THR A 1 116 ? 1.268 -4.423 -10.895 1.00 96.81 116 THR A C 1
ATOM 854 O O . THR A 1 116 ? 2.277 -4.987 -10.474 1.00 96.81 116 THR A O 1
ATOM 857 N N . VAL A 1 117 ? 0.769 -3.326 -10.332 1.00 96.94 117 VAL A N 1
ATOM 858 C CA . VAL A 1 117 ? 1.284 -2.715 -9.101 1.00 96.94 117 VAL A CA 1
ATOM 859 C C . VAL A 1 117 ? 0.416 -3.163 -7.938 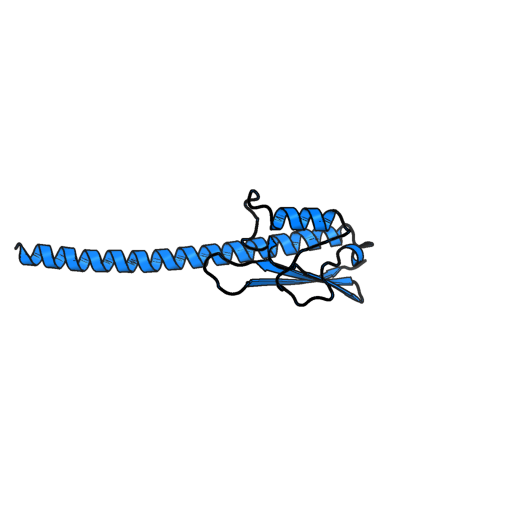1.00 96.94 117 VAL A C 1
ATOM 861 O O . VAL A 1 117 ? -0.783 -2.902 -7.946 1.00 96.94 117 VAL A O 1
ATOM 864 N N . THR A 1 118 ? 1.017 -3.795 -6.934 1.00 97.25 118 THR A N 1
ATOM 865 C CA . THR A 1 118 ? 0.351 -4.191 -5.692 1.00 97.25 118 THR A CA 1
ATOM 866 C C . THR A 1 118 ? 0.969 -3.456 -4.514 1.00 97.25 118 THR A C 1
ATOM 868 O O . THR A 1 118 ? 2.156 -3.608 -4.219 1.00 97.25 118 THR A O 1
ATOM 871 N N . VAL A 1 119 ? 0.135 -2.668 -3.842 1.00 97.19 119 VAL A N 1
ATOM 872 C CA . VAL A 1 119 ? 0.469 -1.916 -2.635 1.00 97.19 119 VAL A CA 1
ATOM 873 C C . VAL A 1 119 ? -0.106 -2.629 -1.420 1.00 97.19 119 VAL A C 1
ATOM 875 O O . VAL A 1 119 ? -1.290 -2.960 -1.408 1.00 97.19 119 VAL A O 1
ATOM 878 N N . CYS A 1 120 ? 0.717 -2.835 -0.399 1.00 96.44 120 CYS A N 1
ATOM 879 C CA . CYS A 1 120 ? 0.413 -3.594 0.805 1.00 96.44 120 CYS A CA 1
ATOM 880 C C . CYS A 1 120 ? 0.573 -2.723 2.053 1.00 96.44 120 CYS A C 1
ATOM 882 O O . CYS A 1 120 ? 1.575 -2.021 2.202 1.00 96.44 120 CYS A O 1
ATOM 884 N N . TRP A 1 121 ? -0.388 -2.802 2.971 1.00 95.88 121 TRP A N 1
ATOM 885 C CA . TRP A 1 121 ? -0.355 -2.100 4.257 1.00 95.88 121 TRP A CA 1
ATOM 886 C C . TRP A 1 121 ? -1.076 -2.906 5.332 1.00 95.88 121 TRP A C 1
ATOM 888 O O . TRP A 1 121 ? -1.799 -3.851 5.031 1.00 95.88 121 TRP A O 1
ATOM 898 N N . LYS A 1 122 ? -0.918 -2.529 6.598 1.00 94.69 122 LYS A N 1
ATOM 899 C CA . LYS A 1 122 ? -1.669 -3.121 7.707 1.00 94.69 122 LYS A CA 1
ATOM 900 C C . LYS A 1 122 ? -2.132 -2.027 8.657 1.00 94.69 122 LYS A C 1
ATOM 902 O O . LYS A 1 122 ? -1.312 -1.338 9.264 1.00 94.69 122 LYS A O 1
ATOM 907 N N . SER A 1 123 ? -3.447 -1.876 8.807 1.00 90.94 123 SER A N 1
ATOM 908 C CA . SER A 1 123 ? -3.999 -0.977 9.819 1.00 90.94 123 SER A CA 1
ATOM 909 C C . SER A 1 123 ? -3.605 -1.477 11.221 1.00 90.94 123 SER A C 1
ATOM 911 O O . SER A 1 123 ? -3.570 -2.685 11.447 1.00 90.94 123 SER A O 1
ATOM 913 N N . PRO A 1 124 ? -3.360 -0.595 12.209 1.00 87.06 124 PRO A N 1
ATOM 914 C CA . PRO A 1 124 ? -2.917 -1.009 13.550 1.00 87.06 124 PRO A CA 1
ATOM 915 C C . PRO A 1 124 ? -3.867 -1.952 14.304 1.00 87.06 124 PRO A C 1
ATOM 917 O O . PRO A 1 124 ? -3.474 -2.542 15.303 1.00 87.06 124 PRO A O 1
ATOM 920 N N . GLN A 1 125 ? -5.126 -2.034 13.871 1.00 86.38 125 GLN A N 1
ATOM 921 C CA . GLN A 1 125 ? -6.175 -2.843 14.492 1.00 86.38 125 GLN A CA 1
ATOM 922 C C . GLN A 1 125 ? -6.334 -4.217 13.821 1.00 86.38 125 GLN A C 1
ATOM 924 O O . GLN A 1 125 ? -7.044 -5.067 14.353 1.00 86.38 125 GLN A O 1
ATOM 929 N N . ASP A 1 126 ? -5.679 -4.437 12.676 1.00 88.69 126 ASP A N 1
ATOM 930 C CA . ASP A 1 126 ? -5.839 -5.646 11.875 1.00 88.69 126 ASP A CA 1
ATOM 931 C C . ASP A 1 126 ? -4.713 -6.648 12.119 1.00 88.69 126 ASP A C 1
ATOM 933 O O . ASP A 1 126 ? -3.548 -6.297 12.325 1.00 88.69 126 ASP A O 1
ATOM 937 N N . THR A 1 127 ? -5.060 -7.931 12.051 1.00 87.50 127 THR A N 1
ATOM 938 C CA . THR A 1 127 ? -4.115 -9.047 12.193 1.00 87.50 127 THR A CA 1
ATOM 939 C C . THR A 1 127 ? -3.515 -9.494 10.859 1.00 87.50 127 THR A C 1
ATOM 941 O O . THR A 1 127 ? -2.464 -10.134 10.851 1.00 87.50 127 THR A O 1
ATOM 944 N N . ALA A 1 128 ? -4.141 -9.127 9.737 1.00 90.12 128 ALA A N 1
ATOM 945 C CA . ALA A 1 128 ? -3.718 -9.462 8.380 1.00 90.12 128 ALA A CA 1
ATOM 946 C C . ALA A 1 128 ? -3.463 -8.190 7.546 1.00 90.12 128 ALA A C 1
ATOM 948 O O . ALA A 1 128 ? -4.108 -7.168 7.788 1.00 90.12 128 ALA A O 1
ATOM 949 N N . PRO A 1 129 ? -2.531 -8.228 6.575 1.00 93.56 129 PRO A N 1
ATOM 950 C CA . PRO A 1 129 ? -2.302 -7.104 5.678 1.00 93.56 129 PRO A CA 1
ATOM 951 C C . PRO A 1 129 ? -3.449 -6.942 4.673 1.00 93.56 129 PRO A C 1
ATOM 953 O O . PRO A 1 129 ? -4.042 -7.914 4.203 1.00 93.56 129 PRO A O 1
ATOM 956 N N . HIS A 1 130 ? -3.706 -5.695 4.298 1.00 95.12 130 HIS A N 1
ATOM 957 C CA . HIS A 1 130 ? -4.539 -5.311 3.166 1.00 95.12 130 HIS A CA 1
ATOM 958 C C . HIS A 1 130 ? -3.689 -5.096 1.924 1.00 95.12 130 HIS A C 1
ATOM 960 O O . HIS A 1 130 ? -2.485 -4.839 2.005 1.00 95.12 130 HIS A O 1
ATOM 966 N N . ASN A 1 131 ? -4.347 -5.154 0.769 1.00 95.12 131 ASN A N 1
ATOM 967 C CA . ASN A 1 131 ? -3.726 -4.838 -0.502 1.00 95.12 131 ASN A CA 1
ATOM 968 C C . ASN A 1 131 ? -4.630 -4.001 -1.410 1.00 95.12 131 ASN A C 1
ATOM 970 O O . ASN A 1 131 ? -5.857 -3.977 -1.276 1.00 95.12 131 ASN A O 1
ATOM 974 N N . PHE A 1 132 ? -3.982 -3.314 -2.341 1.00 97.12 132 PHE A N 1
ATOM 975 C CA . PHE A 1 132 ? -4.592 -2.647 -3.477 1.00 97.12 132 PHE A CA 1
ATOM 976 C C . PHE A 1 132 ? -3.765 -2.979 -4.713 1.00 97.12 132 PHE A C 1
ATOM 978 O O . PHE A 1 132 ? -2.558 -2.739 -4.722 1.00 97.12 132 PHE A O 1
ATOM 985 N N . ALA A 1 133 ? -4.409 -3.522 -5.745 1.00 96.38 133 ALA A N 1
ATOM 986 C CA . ALA A 1 133 ? -3.759 -3.884 -6.996 1.00 96.38 133 ALA A CA 1
ATOM 987 C C . ALA A 1 133 ? -4.307 -3.050 -8.159 1.00 96.38 133 ALA A C 1
ATOM 989 O O . ALA A 1 133 ? -5.519 -2.964 -8.357 1.00 96.38 133 ALA A O 1
ATOM 990 N N . LEU A 1 134 ? -3.403 -2.471 -8.947 1.00 97.12 134 LEU A N 1
ATOM 991 C CA . LEU A 1 134 ? -3.694 -1.751 -10.182 1.00 97.12 134 LEU A CA 1
ATOM 992 C C . LEU A 1 134 ? -2.992 -2.457 -11.339 1.00 97.12 134 LEU A C 1
ATOM 994 O O . LEU A 1 134 ? -1.767 -2.559 -11.352 1.00 97.12 134 LEU A O 1
ATOM 998 N N . LYS A 1 135 ? -3.769 -2.909 -12.325 1.00 96.38 135 LYS A N 1
ATOM 999 C CA . LYS A 1 135 ? -3.258 -3.507 -13.560 1.00 96.38 135 LYS A CA 1
ATOM 1000 C C . LYS A 1 135 ? -3.484 -2.555 -14.729 1.00 96.38 135 LYS A C 1
ATOM 1002 O O . LYS A 1 135 ? -4.598 -2.077 -14.927 1.00 96.38 135 LYS A O 1
ATOM 1007 N N . THR A 1 136 ? -2.437 -2.284 -15.497 1.00 96.56 136 THR A N 1
ATOM 1008 C CA . THR A 1 136 ? -2.489 -1.422 -16.683 1.00 96.56 136 THR A CA 1
ATOM 1009 C C . THR A 1 136 ? -1.519 -1.909 -17.753 1.00 96.56 136 THR A C 1
ATOM 1011 O O . THR A 1 136 ? -0.600 -2.665 -17.458 1.00 96.56 136 THR A O 1
ATOM 1014 N N . GLN A 1 137 ? -1.702 -1.473 -18.993 1.00 94.81 137 GLN A N 1
ATOM 1015 C CA . GLN A 1 137 ? -0.753 -1.707 -20.076 1.00 94.81 137 GLN A CA 1
ATOM 1016 C C . GLN A 1 137 ? -0.119 -0.383 -20.476 1.00 94.81 137 GLN A C 1
ATOM 1018 O O . GLN A 1 137 ? -0.830 0.574 -20.774 1.00 94.81 137 GLN A O 1
ATOM 1023 N N . ILE A 1 138 ? 1.209 -0.346 -20.524 1.00 92.88 138 ILE A N 1
ATOM 1024 C CA . ILE A 1 138 ? 1.957 0.833 -20.953 1.00 92.88 138 ILE A CA 1
ATOM 1025 C C . ILE A 1 138 ? 2.330 0.645 -22.416 1.00 92.88 138 ILE A C 1
ATOM 1027 O O . ILE A 1 138 ? 3.139 -0.217 -22.756 1.00 92.88 138 ILE A O 1
ATOM 1031 N N . GLN A 1 139 ? 1.714 1.430 -23.297 1.00 82.62 139 GLN A N 1
ATOM 1032 C CA . GLN A 1 139 ? 2.053 1.386 -24.716 1.00 82.62 139 GLN A CA 1
ATOM 1033 C C . GLN A 1 139 ? 3.322 2.202 -24.962 1.00 82.62 139 GLN A C 1
ATOM 1035 O O . GLN A 1 139 ? 3.367 3.400 -24.675 1.00 82.62 139 GLN A O 1
ATOM 1040 N N . GLY A 1 140 ? 4.358 1.496 -25.418 1.00 63.25 140 GLY A N 1
ATOM 1041 C CA . GLY A 1 140 ? 5.668 2.030 -25.779 1.00 63.25 140 GLY A CA 1
ATOM 1042 C C . GLY A 1 140 ? 5.764 2.325 -27.262 1.00 63.25 140 GLY A C 1
ATOM 1043 O O . GLY A 1 140 ? 5.271 1.476 -28.037 1.00 63.25 140 GLY A O 1
#

Radius of gyration: 21.95 Å; chains: 1; bounding box: 57×26×69 Å

Sequence (140 aa):
MLIEALVAIAIFSFAVLGIMGLQATSIRTVRDADYRVKASLFAHQIVGQMWVDRFNVPTYALNAGNAACTAGANAAANPVVTSWLSGLTDATNPGSLPGAADYQQQILVEPNNVVTVTVCWKSPQDTAPHNFALKTQIQG

=== Feature glossary ===
Legend for the data blocks above and below:

— What the protein is —

The amino-acid sequence is the protein's primary structure: the linear order of residues from the N-terminus to the C-terminus, written in one-letter code. Everything else here — the 3D coordinates, the secondary structure, the domain annotations — is ultimately a consequence of this string.

Database cross-references. InterPro integrates a dozen domain/family signature databases into unified entries with residue-range hits. GO terms attach function/process/location labels with evidence codes. CATH codes position the fold in a four-level structural taxonomy. Organism is the NCBI-taxonomy species name.

— Where its atoms are —

The mmCIF block holds the 3D Cartesian coordinates of each backbone atom (N, Cα, C, O) in ångströms. mmCIF is the PDB's canonical archive format — a tagged-loop text representation of the atomic model.

The six renders are orthographic views along the three Cartesian axes in both directions. Representation (cartoon, sticks, or surface) and color scheme (sequence-rainbow or by-chain) vary across proteins so the training set covers all the common visualization conventions.

— Local backbone conformation —

Secondary structure is the local, repeating backbone conformation. DSSP classifies it into eight states by reading the hydrogen-bond network: three helix types (H, G, I), two β types (E, B), two non-regular types (T, S), and unstructured coil (-).

SS3 is a coarse helix/strand/coil call (letters a/b/c) made by the P-SEA algorithm from inter-Cα distances and dihedrals. It is less detailed than DSSP but needs only Cα positions.

Backbone dihedral angles. Every residue except chain termini has a φ (preceding-C → N → Cα → C) and a ψ (N → Cα → C → next-N). They are reported in degrees following the IUPAC sign convention. Secondary structure is essentially a statement about which (φ, ψ) basin each residue occupies.

— Global shape and packing —

The geometric summary reports three shape descriptors. Rg (radius of gyration) measures how spread out the Cα atoms are about their centre of mass; compact globular proteins have small Rg, elongated or unfolded ones large. Cα contacts (<8 Å, |i−j|>4) count long-range residue pairs in spatial proximity — high for tightly packed folds, near zero for rods or random coil. The bounding-box extents give the protein's footprint along x, y, z in Å.

Solvent accessibility: the surface area of each residue that a 1.4 Å water probe can touch, in Å². When only backbone atoms are present the absolute values are lower than full-atom SASA (side chains contribute most of the area) and are flagged as backbone-only.

Plot images: a contact map (which residues are close in 3D, as an N×N binary image), a Ramachandran scatter (backbone torsion angles, revealing secondary-structure composition at a glance), and — for AlphaFold structures — a PAE heatmap (pairwise prediction confidence).

— Structural neighborhood —

Foldseek's 3Di representation compresses backbone geometry into a per-residue letter drawn from a learned twenty-state alphabet. It captures the tertiary interaction pattern around each residue — which residues are packed against it in space, regardless of where they are in sequence.

Structural nearest neighbors (via Foldseek easy-search vs the PDB). Reported per hit: target PDB id, E-value, and alignment TM-score. A TM-score above ~0.5 is the conventional threshold for 'same fold'.

— Confidence and disorder —

pLDDT (predicted Local Distance Difference Test) is AlphaFold's per-residue confidence score, ranging from 0 to 100. Values above 90 indicate high confidence (typically well-packed cores); 70–90 is confident; 50–70 low confidence; below 50 usually means the region is disordered or the prediction is unreliable there. AlphaFold stores pLDDT in the mmCIF B-factor column.

For experimental (PDB) structures, the B-factor (temperature factor) quantifies the positional spread of each atom in the crystal — a combination of thermal vibration and static disorder — in units of Å². High B-factors mark flexible loops or poorly resolved regions; low B-factors mark the rigid, well-ordered core.

Predicted Aligned Error (PAE) is an AlphaFold confidence matrix: entry (i, j) is the expected error in the position of residue j, in ångströms, when the prediction is superimposed on the true structure at residue i. Low PAE within a block of residues means that block is internally rigid and well-predicted; high PAE between two blocks means their relative placement is uncertain even if each block individually is confident.